Protein AF-A0A139NDH9-F1 (afdb_monomer)

Foldseek 3Di:
DVQAPVLQAFPLVVQAVVQVPDPDAAETEGNNNDLVSQVCNVVRHPHPYYDDDPCPVVVVDHPVRSQVVCVVVVHDDDD

InterPro domains:
  IPR006062 Histidine biosynthesis protein [PF00977] (1-61)
  IPR011060 Ribulose-phosphate binding barrel [SSF51366] (1-78)
  IPR013785 Aldolase-type TIM barrel [G3DSA:3.20.20.70] (1-79)
  IPR050064 Imidazole glycerol phosphate synthase HisA/HisF [PTHR21235] (1-79)

Sequence (79 aa):
MDKDGTKSGFDLPMLEAVSQVVSVPIIASGGAGSSQHILEVFEKTAATGALAASIFHYGQVSISETKKAMQAAGLEVRI

Secondary structure (DSSP, 8-state):
-TTTT--S---HHHHHHHHTT--S--EEES---SHHHHHHHHHHS--SEEE--HHHHTTSS-HHHHHHHHHHTT-----

Nearest PDB structures (foldseek):
  4evz-assembly1_A  TM=9.402E-01  e=1.957E-08  synthetic construct
  1ox5-assembly1_A  TM=9.791E-01  e=8.888E-08  Saccharomyces cerevisiae
  4evz-assembly2_B  TM=9.390E-01  e=2.760E-08  synthetic construct
  1ox4-assembly1_A  TM=9.813E-01  e=3.285E-07  Saccharomyces cerevisiae
  1ox4-assembly2_B  TM=9.814E-01  e=3.285E-07  Saccharomyces cerevisiae

pLDDT: mean 93.25, std 6.44, range [59.06, 97.62]

Mean predicted aligned error: 3.3 Å

Radius of gyration: 12.15 Å; Cα contacts (8 Å, |Δi|>4): 121; chains: 1; bounding box: 30×22×34 Å

Solvent-accessible surface area (backbone atoms only — not comparable to full-atom values): 4714 Å² total; per-residue (Å²): 125,91,30,49,88,64,41,78,25,54,60,54,71,59,50,35,58,50,48,76,77,49,92,68,90,39,67,45,66,38,5,48,55,52,56,63,37,52,49,49,43,61,75,71,28,77,45,73,41,75,48,72,57,68,37,51,77,70,64,76,44,51,72,67,59,37,46,50,51,38,45,75,72,72,42,91,67,89,131

Organism: Streptococcus gordonii (NCBI:txid1302)

Structure (mmCIF, N/CA/C/O backbone):
data_AF-A0A139NDH9-F1
#
_entry.id   AF-A0A139NDH9-F1
#
loop_
_atom_site.group_PDB
_atom_site.id
_atom_site.type_symbol
_atom_site.label_atom_id
_atom_site.label_alt_id
_atom_site.label_comp_id
_atom_site.label_asym_id
_atom_site.label_entity_id
_atom_site.label_seq_id
_atom_site.pdbx_PDB_ins_code
_atom_site.Cartn_x
_atom_site.Cartn_y
_atom_site.Cartn_z
_atom_site.occupancy
_atom_site.B_iso_or_equiv
_atom_site.auth_seq_id
_atom_site.auth_comp_id
_atom_site.auth_asym_id
_atom_site.auth_atom_id
_atom_site.pdbx_PDB_model_num
ATOM 1 N N . MET A 1 1 ? 14.772 0.940 -3.201 1.00 59.06 1 MET A N 1
ATOM 2 C CA . MET A 1 1 ? 14.873 0.876 -1.712 1.00 59.06 1 MET A CA 1
ATOM 3 C C . MET A 1 1 ? 14.648 2.261 -1.090 1.00 59.06 1 MET A C 1
ATOM 5 O O . MET A 1 1 ? 14.656 2.417 0.121 1.00 59.06 1 MET A O 1
ATOM 9 N N . ASP A 1 2 ? 14.366 3.258 -1.927 1.00 72.06 2 ASP A N 1
ATOM 10 C CA . ASP A 1 2 ? 14.431 4.695 -1.647 1.00 7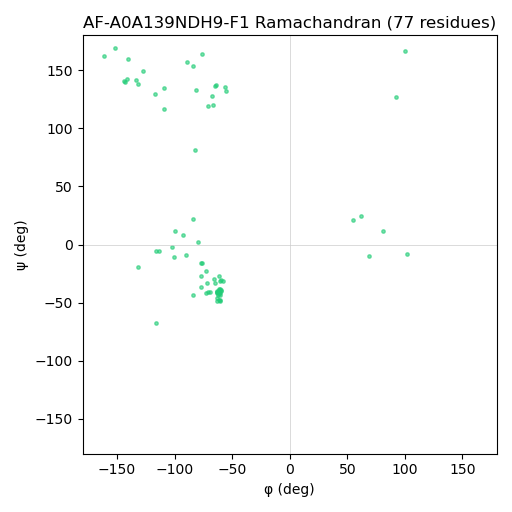2.06 2 ASP A CA 1
ATOM 11 C C . ASP A 1 2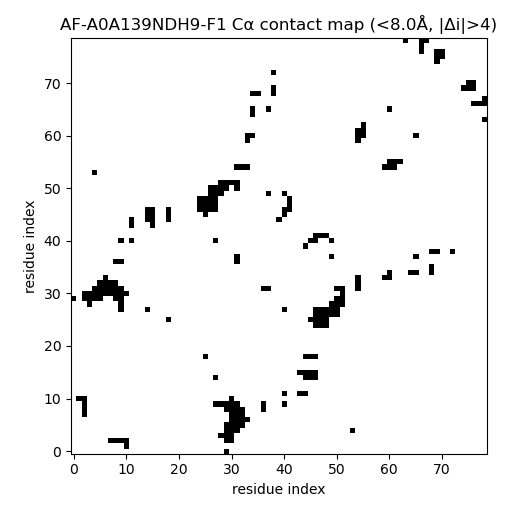 ? 13.260 5.215 -0.807 1.00 72.06 2 ASP A C 1
ATOM 13 O O . ASP A 1 2 ? 13.316 6.303 -0.241 1.00 72.06 2 ASP A O 1
ATOM 17 N N . LYS A 1 3 ? 12.188 4.425 -0.712 1.00 76.12 3 LYS A N 1
ATOM 18 C CA . LYS A 1 3 ? 10.984 4.759 0.052 1.00 76.12 3 LYS A CA 1
ATOM 19 C C . LYS A 1 3 ? 10.909 4.073 1.408 1.00 76.12 3 LYS A C 1
ATOM 21 O O . LYS A 1 3 ? 10.057 4.454 2.214 1.00 76.12 3 LYS A O 1
ATOM 26 N N . ASP A 1 4 ? 11.771 3.098 1.692 1.00 77.81 4 ASP A N 1
ATOM 27 C CA . ASP A 1 4 ? 11.655 2.323 2.923 1.00 77.81 4 ASP A CA 1
ATOM 28 C C . ASP A 1 4 ? 11.869 3.194 4.173 1.00 77.81 4 ASP A C 1
ATOM 30 O O . ASP A 1 4 ? 12.700 4.097 4.196 1.00 77.81 4 ASP A O 1
ATOM 34 N N . GLY A 1 5 ? 11.034 2.991 5.193 1.00 73.25 5 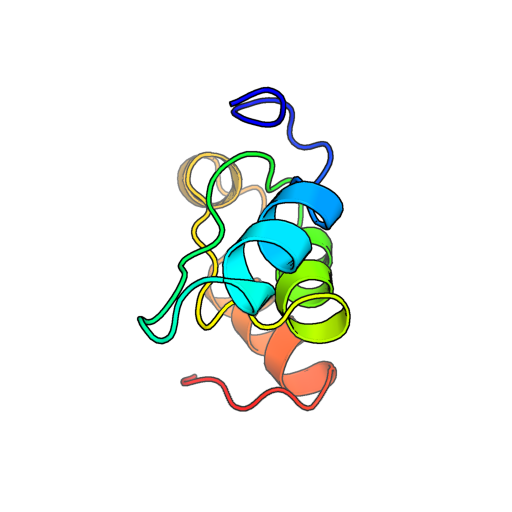GLY A N 1
ATOM 35 C CA . GLY A 1 5 ? 11.035 3.799 6.419 1.00 73.25 5 GLY A CA 1
ATOM 36 C C . GLY A 1 5 ? 10.565 5.261 6.290 1.00 73.25 5 GLY A C 1
ATOM 37 O O . GLY A 1 5 ? 10.318 5.893 7.314 1.00 73.25 5 GLY A O 1
ATOM 38 N N . THR A 1 6 ? 10.364 5.798 5.079 1.00 84.19 6 THR A N 1
ATOM 39 C CA . THR A 1 6 ? 10.040 7.230 4.875 1.00 84.19 6 THR A CA 1
ATOM 40 C C . THR A 1 6 ? 8.622 7.626 5.284 1.00 84.19 6 THR A C 1
ATOM 42 O O . THR A 1 6 ? 8.355 8.804 5.507 1.00 84.19 6 THR A O 1
ATOM 45 N N . LYS A 1 7 ? 7.691 6.662 5.331 1.00 82.88 7 LYS A N 1
ATOM 46 C CA . LYS A 1 7 ? 6.242 6.890 5.506 1.00 82.88 7 LYS A CA 1
ATOM 47 C C . LYS A 1 7 ? 5.629 7.852 4.472 1.00 82.88 7 LYS A C 1
ATOM 49 O O . LYS A 1 7 ? 4.558 8.399 4.715 1.00 82.88 7 LYS A O 1
ATOM 54 N N . SER A 1 8 ? 6.280 8.044 3.321 1.00 90.06 8 SER A N 1
ATOM 55 C CA . SER A 1 8 ? 5.877 8.996 2.270 1.00 90.06 8 SER A CA 1
ATOM 56 C C . SER A 1 8 ? 5.128 8.361 1.089 1.00 90.06 8 SER A C 1
ATOM 58 O O . SER A 1 8 ? 4.967 8.996 0.050 1.00 90.06 8 SER A O 1
ATOM 60 N N . GLY A 1 9 ? 4.705 7.104 1.233 1.00 90.94 9 GLY A N 1
ATOM 61 C CA . GLY A 1 9 ? 4.086 6.312 0.171 1.00 90.94 9 GLY A CA 1
ATOM 62 C C . GLY A 1 9 ? 5.064 5.338 -0.482 1.00 90.94 9 GLY A C 1
ATOM 63 O O . GLY A 1 9 ? 6.276 5.407 -0.268 1.00 90.94 9 GLY A O 1
ATOM 64 N N . PHE A 1 10 ? 4.516 4.399 -1.250 1.00 95.19 10 PHE A N 1
ATOM 65 C CA . PHE A 1 10 ? 5.290 3.406 -1.995 1.00 95.19 10 PHE A CA 1
ATOM 66 C C . PHE A 1 10 ? 5.933 4.019 -3.247 1.00 95.19 10 PHE A C 1
ATOM 68 O O . PHE A 1 10 ? 5.542 5.092 -3.713 1.00 95.19 10 PHE A O 1
ATOM 75 N N . ASP A 1 11 ? 6.913 3.322 -3.817 1.00 95.56 11 ASP A N 1
ATOM 76 C CA . ASP A 1 11 ? 7.487 3.676 -5.116 1.00 95.56 11 ASP A CA 1
ATOM 77 C C . ASP A 1 11 ? 6.611 3.124 -6.253 1.00 95.56 11 ASP A C 1
ATOM 79 O O . ASP A 1 11 ? 6.849 2.042 -6.788 1.00 95.56 11 ASP A O 1
ATOM 83 N N . LEU A 1 12 ? 5.532 3.844 -6.570 1.00 95.56 12 LEU A N 1
ATOM 84 C CA . LEU A 1 12 ? 4.557 3.416 -7.578 1.00 95.56 12 LEU A CA 1
ATOM 85 C C . LEU A 1 12 ? 5.164 3.292 -8.989 1.00 95.56 12 LEU A C 1
ATOM 87 O O . LEU A 1 12 ? 4.888 2.284 -9.636 1.00 95.56 12 LEU A O 1
ATOM 91 N N . PRO A 1 13 ? 6.011 4.231 -9.473 1.00 95.19 13 PRO A N 1
ATOM 92 C CA . PRO A 1 13 ? 6.669 4.074 -10.771 1.00 95.19 13 PRO A CA 1
ATOM 93 C C . PRO A 1 13 ? 7.549 2.826 -10.846 1.00 95.19 13 PRO A C 1
ATOM 95 O O . PRO A 1 13 ? 7.529 2.134 -11.861 1.00 95.19 13 PRO A O 1
ATOM 98 N N . MET A 1 14 ? 8.291 2.507 -9.778 1.00 95.44 14 MET A N 1
ATOM 99 C CA . MET A 1 14 ? 9.072 1.270 -9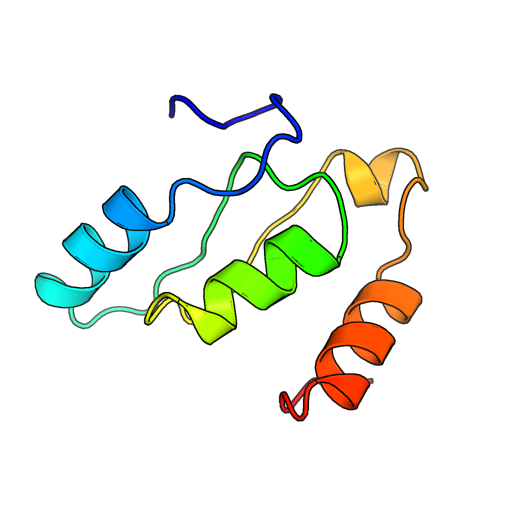.718 1.00 95.44 14 MET A CA 1
ATOM 100 C C . MET A 1 14 ? 8.162 0.036 -9.775 1.00 95.44 14 MET A C 1
ATOM 102 O O . MET A 1 14 ? 8.434 -0.883 -10.544 1.00 95.44 14 MET A O 1
ATOM 106 N N . LEU A 1 15 ? 7.097 0.000 -8.967 1.00 96.06 15 LEU A N 1
ATOM 107 C CA . LEU A 1 15 ? 6.164 -1.131 -8.923 1.00 96.06 15 LEU A CA 1
ATOM 108 C C . LEU A 1 15 ? 5.491 -1.369 -10.276 1.00 96.06 15 LEU A C 1
ATOM 110 O O . LEU A 1 15 ? 5.395 -2.516 -10.706 1.00 96.06 15 LEU A O 1
ATOM 114 N N . GLU A 1 16 ? 5.090 -0.297 -10.958 1.00 95.06 16 GLU A N 1
ATOM 115 C CA . GLU A 1 16 ? 4.501 -0.385 -12.291 1.00 95.06 16 GLU A CA 1
ATOM 116 C C . GLU A 1 16 ? 5.530 -0.810 -13.344 1.00 95.06 16 GLU A C 1
ATOM 118 O O . GLU A 1 16 ? 5.258 -1.674 -14.164 1.00 95.06 16 GLU A O 1
ATOM 123 N N . ALA A 1 17 ? 6.761 -0.299 -13.301 1.00 95.94 17 ALA A N 1
ATOM 124 C CA . ALA A 1 17 ? 7.801 -0.750 -14.226 1.00 95.94 17 ALA A CA 1
ATOM 125 C C . ALA A 1 17 ? 8.109 -2.253 -14.073 1.00 95.94 17 ALA A C 1
ATOM 127 O O . ALA A 1 17 ? 8.320 -2.951 -15.065 1.00 95.94 17 ALA A O 1
ATOM 128 N N . VAL A 1 18 ? 8.117 -2.762 -12.835 1.00 95.12 18 VAL A N 1
ATOM 129 C CA . VAL A 1 18 ? 8.345 -4.188 -12.559 1.00 95.12 18 VAL A CA 1
ATOM 130 C C . VAL A 1 18 ? 7.152 -5.038 -12.999 1.00 95.12 18 VAL A C 1
ATOM 132 O O . VAL A 1 18 ? 7.363 -6.100 -13.583 1.00 95.12 18 VAL A O 1
ATOM 135 N N . SER A 1 19 ? 5.915 -4.584 -12.773 1.00 93.38 19 SER A N 1
ATOM 136 C CA . SER A 1 19 ? 4.705 -5.331 -13.153 1.00 93.38 19 SER A CA 1
ATOM 137 C C . SER A 1 19 ? 4.585 -5.572 -14.659 1.00 93.38 19 SER A C 1
ATOM 139 O O . SER A 1 19 ? 4.027 -6.584 -15.072 1.00 93.38 19 SER A O 1
ATOM 141 N N . GLN A 1 20 ? 5.177 -4.701 -15.478 1.00 94.56 20 GLN A N 1
ATOM 142 C CA . GLN A 1 20 ? 5.178 -4.832 -16.936 1.00 94.56 20 GLN A CA 1
ATOM 143 C C . GLN A 1 20 ? 6.174 -5.879 -17.466 1.00 94.56 20 GLN A C 1
ATOM 145 O O . GLN A 1 20 ? 6.075 -6.285 -18.623 1.00 94.56 20 GLN A O 1
ATOM 150 N N . VAL A 1 21 ? 7.147 -6.319 -16.657 1.00 96.94 21 VAL A N 1
ATOM 151 C CA . VAL A 1 21 ? 8.231 -7.217 -17.109 1.00 96.94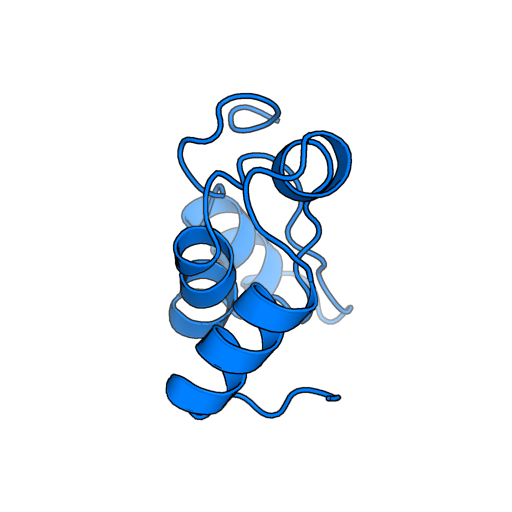 21 VAL A CA 1
ATOM 152 C C . VAL A 1 21 ? 8.230 -8.586 -16.433 1.00 96.94 21 VAL A C 1
ATOM 154 O O . VAL A 1 21 ? 9.010 -9.456 -16.822 1.00 96.94 21 VAL A O 1
ATOM 157 N N . VAL A 1 22 ? 7.361 -8.810 -15.443 1.00 96.06 22 VAL A N 1
ATOM 158 C CA . VAL A 1 22 ? 7.226 -10.103 -14.760 1.00 96.06 22 VAL A CA 1
ATOM 159 C C . VAL A 1 22 ? 5.778 -10.576 -14.747 1.00 96.06 22 VAL A C 1
ATOM 161 O O . VAL A 1 22 ? 4.848 -9.785 -14.680 1.00 96.06 22 VAL A O 1
ATOM 164 N N . SER A 1 23 ? 5.586 -11.893 -14.763 1.00 95.94 23 SER A N 1
ATOM 165 C CA . SER A 1 23 ? 4.265 -12.529 -14.655 1.00 95.94 23 SER A CA 1
ATOM 166 C C . SER A 1 23 ? 3.967 -13.092 -13.262 1.00 95.94 23 SER A C 1
ATOM 168 O O . SER A 1 23 ? 2.894 -13.648 -13.034 1.00 95.94 23 SER A O 1
ATOM 170 N N . VAL A 1 24 ? 4.920 -12.994 -12.332 1.00 97.62 24 VAL A N 1
ATOM 171 C CA . VAL A 1 24 ? 4.758 -13.485 -10.959 1.00 97.62 24 VAL A CA 1
ATOM 172 C C . VAL A 1 24 ? 4.050 -12.446 -10.080 1.00 97.62 24 VAL A C 1
ATOM 174 O O . VAL A 1 24 ? 4.178 -11.250 -10.341 1.00 97.62 24 VAL A O 1
ATOM 177 N N . PRO A 1 25 ? 3.344 -12.869 -9.014 1.00 97.25 25 PRO A N 1
ATOM 178 C CA . PRO A 1 25 ? 2.745 -11.947 -8.053 1.00 97.25 25 PRO A CA 1
ATOM 179 C C . PRO A 1 25 ? 3.778 -10.998 -7.431 1.00 97.25 25 PRO A C 1
ATOM 181 O O . PRO A 1 25 ? 4.855 -11.422 -7.005 1.00 97.25 25 PRO A O 1
ATOM 184 N N . ILE A 1 26 ? 3.424 -9.717 -7.339 1.00 96.88 26 ILE A N 1
ATOM 185 C CA . ILE A 1 26 ? 4.254 -8.659 -6.751 1.00 96.88 26 ILE A CA 1
ATOM 186 C C . ILE A 1 26 ? 3.640 -8.209 -5.428 1.00 96.88 26 ILE A C 1
ATOM 188 O O . ILE A 1 26 ? 2.436 -7.950 -5.348 1.00 96.88 26 ILE A O 1
ATOM 192 N N . ILE A 1 27 ? 4.481 -8.073 -4.402 1.00 97.44 27 ILE A N 1
ATOM 193 C CA . ILE A 1 27 ? 4.123 -7.462 -3.120 1.00 97.44 27 ILE A CA 1
ATOM 194 C C . ILE A 1 27 ? 4.834 -6.112 -3.020 1.00 97.44 27 ILE A C 1
ATOM 196 O O . ILE A 1 27 ? 6.063 -6.057 -2.968 1.00 97.44 27 ILE A O 1
ATOM 200 N N . ALA A 1 28 ? 4.067 -5.026 -2.961 1.00 96.38 28 ALA A N 1
ATOM 201 C CA . ALA A 1 28 ? 4.587 -3.700 -2.663 1.00 96.38 28 ALA A CA 1
ATOM 202 C C . ALA A 1 28 ? 5.072 -3.642 -1.211 1.00 96.38 28 ALA A C 1
ATOM 204 O O . ALA A 1 28 ? 4.333 -3.988 -0.292 1.00 96.38 28 ALA A O 1
ATOM 205 N N . SER A 1 29 ? 6.306 -3.192 -0.986 1.00 94.56 29 SER A N 1
ATOM 206 C CA . SER A 1 29 ? 6.896 -3.100 0.351 1.00 94.56 29 SER A CA 1
ATOM 207 C C . SER A 1 29 ? 7.778 -1.861 0.474 1.00 94.56 29 SER A C 1
ATOM 209 O O . SER A 1 29 ? 8.530 -1.538 -0.444 1.00 94.56 29 SER A O 1
ATOM 211 N N . GLY A 1 30 ? 7.706 -1.200 1.632 1.00 90.81 30 GLY A N 1
ATOM 212 C CA . GLY A 1 30 ? 8.493 -0.009 1.964 1.00 90.81 30 GLY A CA 1
ATOM 213 C C . GLY A 1 30 ? 7.784 1.309 1.629 1.00 90.81 30 GLY A C 1
ATOM 214 O O . GLY A 1 30 ? 7.349 1.535 0.504 1.00 90.81 30 GLY A O 1
ATOM 215 N N . GLY A 1 31 ? 7.681 2.199 2.623 1.00 89.06 31 GLY A N 1
ATOM 216 C CA . GLY A 1 31 ? 7.164 3.569 2.458 1.00 89.06 31 GLY A CA 1
ATOM 217 C C . GLY A 1 31 ? 5.727 3.824 2.919 1.00 89.06 31 GLY A C 1
ATOM 218 O O . GLY A 1 31 ? 5.321 4.982 3.026 1.00 89.06 31 GLY A O 1
ATOM 219 N N . ALA A 1 32 ? 4.969 2.788 3.286 1.00 93.25 32 ALA A N 1
ATOM 220 C CA . ALA A 1 32 ? 3.628 2.949 3.848 1.00 93.25 32 ALA A CA 1
ATOM 221 C C . ALA A 1 32 ? 3.624 3.863 5.091 1.00 93.25 32 ALA A C 1
ATOM 223 O O . ALA A 1 32 ? 4.426 3.697 6.012 1.00 93.25 32 ALA A O 1
ATOM 224 N N . GLY A 1 33 ? 2.700 4.822 5.107 1.00 92.50 33 GLY A N 1
ATOM 225 C CA . GLY A 1 33 ? 2.535 5.826 6.169 1.00 92.50 33 GLY A CA 1
ATOM 226 C C . GLY A 1 33 ? 1.086 5.974 6.637 1.00 92.50 33 GLY A C 1
ATOM 227 O O . GLY A 1 33 ? 0.840 6.434 7.746 1.00 92.50 33 GLY A O 1
ATOM 228 N N . SER A 1 34 ? 0.135 5.532 5.815 1.00 94.19 34 SER A N 1
ATOM 229 C CA . SER A 1 34 ? -1.303 5.544 6.070 1.00 94.19 34 SER A CA 1
ATOM 230 C C . SER A 1 34 ? -1.974 4.395 5.306 1.00 94.19 34 SER A C 1
ATOM 232 O O . SER A 1 34 ? -1.352 3.781 4.433 1.00 94.19 34 SER A O 1
ATOM 234 N N . SER A 1 35 ? -3.251 4.126 5.595 1.00 94.44 35 SER A N 1
ATOM 235 C CA . SER A 1 35 ? -4.077 3.224 4.780 1.00 94.44 35 SER A CA 1
ATOM 236 C C . SER A 1 35 ? -4.220 3.723 3.340 1.00 94.44 35 SER A C 1
ATOM 238 O O . SER A 1 35 ? -4.258 2.907 2.425 1.00 94.44 35 SER A O 1
ATOM 240 N N . GLN A 1 36 ? -4.212 5.042 3.117 1.00 95.88 36 GLN A N 1
ATOM 241 C CA . GLN A 1 36 ? -4.295 5.620 1.776 1.00 95.88 36 GLN A CA 1
ATOM 242 C C . GLN A 1 36 ? -3.112 5.197 0.902 1.00 95.88 36 GLN A C 1
ATOM 244 O O . GLN A 1 36 ? -3.322 4.807 -0.239 1.00 95.88 36 GLN A O 1
ATOM 249 N N . HIS A 1 37 ? -1.887 5.180 1.442 1.00 96.06 37 HIS A N 1
ATOM 250 C CA . HIS A 1 37 ? -0.722 4.703 0.686 1.00 96.06 37 HIS A CA 1
ATOM 251 C C . HIS A 1 37 ? -0.888 3.244 0.234 1.00 96.06 37 HIS A C 1
ATOM 253 O O . HIS A 1 37 ? -0.364 2.870 -0.807 1.00 96.06 37 HIS A O 1
ATOM 259 N N . ILE A 1 38 ? -1.610 2.416 0.998 1.00 96.06 38 ILE A N 1
ATOM 260 C CA . ILE A 1 38 ? -1.918 1.031 0.612 1.00 96.06 38 ILE A CA 1
ATOM 261 C C . ILE A 1 38 ? -2.958 1.000 -0.515 1.00 96.06 38 ILE A C 1
ATOM 263 O O . ILE A 1 38 ? -2.794 0.228 -1.453 1.00 96.06 38 ILE A O 1
ATOM 267 N N . LEU A 1 39 ? -3.992 1.845 -0.464 1.00 96.75 39 LEU A N 1
ATOM 268 C CA . LEU A 1 39 ? -4.980 1.954 -1.546 1.00 96.75 39 LEU A CA 1
ATOM 269 C C . LEU A 1 39 ? -4.331 2.382 -2.864 1.00 96.75 39 LEU A C 1
ATOM 271 O O . LEU A 1 39 ? -4.587 1.771 -3.896 1.00 96.75 39 LEU A O 1
ATOM 275 N N . GLU A 1 40 ? -3.422 3.358 -2.816 1.00 96.56 40 GLU A N 1
ATOM 276 C CA . GLU A 1 40 ? -2.722 3.851 -4.005 1.00 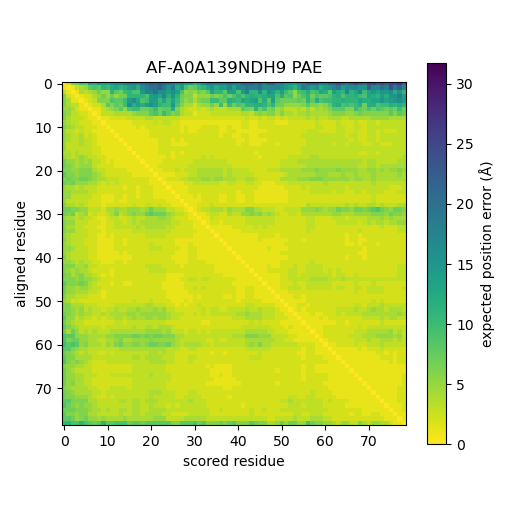96.56 40 GLU A CA 1
ATOM 277 C C . GLU A 1 40 ? -1.947 2.760 -4.747 1.00 96.56 40 GLU A C 1
ATOM 279 O O . GLU A 1 40 ? -1.836 2.825 -5.968 1.00 96.56 40 GLU A O 1
ATOM 284 N N . VAL A 1 41 ? -1.429 1.752 -4.036 1.00 96.81 41 VAL A N 1
ATOM 285 C CA . VAL A 1 41 ? -0.770 0.599 -4.665 1.00 96.81 41 VAL A CA 1
ATOM 286 C 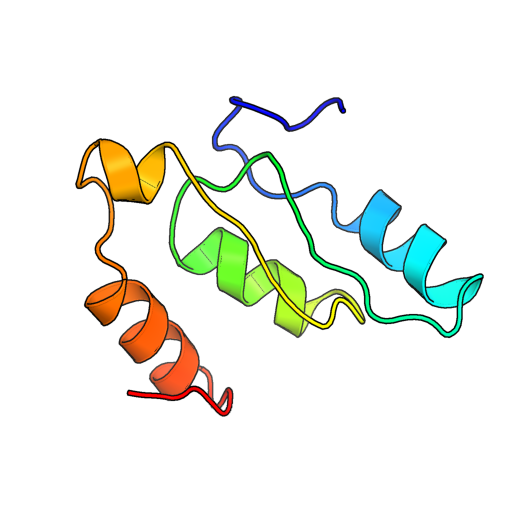C . VAL A 1 41 ? -1.743 -0.133 -5.584 1.00 96.81 41 VAL A C 1
ATOM 288 O O . VAL A 1 41 ? -1.394 -0.406 -6.729 1.00 96.81 41 VAL A O 1
ATOM 291 N N . PHE A 1 42 ? -2.952 -0.424 -5.106 1.00 95.94 42 PHE A N 1
ATOM 292 C CA . PHE A 1 42 ? -3.953 -1.181 -5.863 1.00 95.94 42 PHE A CA 1
ATOM 293 C C . PHE A 1 42 ? -4.657 -0.338 -6.932 1.00 95.94 42 PHE A C 1
ATOM 295 O O . PHE A 1 42 ? -5.105 -0.874 -7.938 1.00 95.94 42 PHE A O 1
ATOM 302 N N . GLU A 1 43 ? -4.749 0.977 -6.733 1.00 94.94 43 GLU A N 1
ATOM 303 C CA . GLU A 1 43 ? -5.334 1.896 -7.713 1.00 94.94 43 GLU A CA 1
ATOM 304 C C . GLU A 1 43 ? -4.392 2.195 -8.885 1.00 94.94 43 GLU A C 1
ATOM 306 O O . GLU A 1 43 ? -4.849 2.388 -10.011 1.00 94.94 43 GLU A O 1
ATOM 311 N N . LYS A 1 44 ? -3.083 2.295 -8.622 1.00 95.06 44 LYS A N 1
ATOM 312 C CA . LYS A 1 44 ? -2.114 2.866 -9.574 1.00 95.06 44 LYS A CA 1
ATOM 313 C C . LYS A 1 44 ? -1.108 1.855 -10.113 1.00 95.06 44 LYS A C 1
ATOM 315 O O . LYS A 1 44 ? -0.304 2.230 -10.961 1.00 95.06 44 LYS A O 1
ATOM 320 N N . THR A 1 45 ? -1.107 0.622 -9.610 1.00 96.00 45 THR A N 1
ATOM 321 C CA . THR A 1 45 ? -0.156 -0.412 -10.034 1.00 96.00 45 THR A CA 1
ATOM 322 C C . THR A 1 45 ? -0.833 -1.771 -10.142 1.00 96.00 45 THR A C 1
ATOM 324 O O . THR A 1 45 ? -1.845 -2.026 -9.493 1.00 96.00 45 THR A O 1
ATOM 327 N N . ALA A 1 46 ? -0.225 -2.687 -10.893 1.00 95.88 46 ALA A N 1
ATOM 328 C CA . ALA A 1 46 ? -0.651 -4.089 -10.937 1.00 95.88 46 ALA A CA 1
ATOM 329 C C . ALA A 1 46 ? -0.080 -4.958 -9.788 1.00 95.88 46 ALA A C 1
ATOM 331 O O . ALA A 1 46 ? 0.002 -6.183 -9.906 1.00 95.88 46 ALA A O 1
ATOM 332 N N . ALA A 1 47 ? 0.342 -4.358 -8.667 1.00 96.62 47 ALA A N 1
ATOM 333 C CA . ALA A 1 47 ? 0.794 -5.123 -7.509 1.00 96.62 47 ALA A CA 1
ATOM 334 C C . ALA A 1 47 ? -0.354 -5.945 -6.895 1.00 96.62 47 ALA A C 1
ATOM 336 O O . ALA A 1 47 ? -1.467 -5.470 -6.689 1.00 96.62 47 ALA A O 1
ATOM 337 N N . THR A 1 48 ? -0.054 -7.195 -6.549 1.00 95.94 48 THR A N 1
ATOM 338 C CA . THR A 1 48 ? -1.034 -8.169 -6.034 1.00 95.94 48 THR A CA 1
ATOM 339 C C . THR A 1 48 ? -1.173 -8.158 -4.512 1.00 95.94 48 THR A C 1
ATOM 341 O O . THR A 1 48 ? -2.052 -8.807 -3.952 1.00 95.94 48 THR A O 1
ATOM 344 N N . GLY A 1 49 ? -0.298 -7.429 -3.822 1.00 96.31 49 GLY A N 1
ATOM 345 C CA . GLY A 1 49 ? -0.334 -7.276 -2.376 1.00 96.31 49 GLY A CA 1
ATOM 346 C C . GLY A 1 49 ? 0.463 -6.062 -1.922 1.00 96.31 49 GLY A C 1
ATOM 347 O O . GLY A 1 49 ? 1.317 -5.558 -2.648 1.00 96.31 49 GLY A O 1
ATOM 348 N N . ALA A 1 50 ? 0.202 -5.620 -0.695 1.00 96.56 50 ALA A N 1
ATOM 349 C CA . ALA A 1 50 ? 0.929 -4.540 -0.043 1.00 96.56 50 ALA A CA 1
ATOM 350 C C . ALA A 1 50 ? 1.341 -4.965 1.371 1.00 96.56 50 ALA A C 1
ATOM 352 O O . ALA A 1 50 ? 0.559 -5.569 2.107 1.00 96.56 50 ALA A O 1
ATOM 353 N N . LEU A 1 51 ? 2.571 -4.632 1.748 1.00 95.62 51 LEU A N 1
ATOM 354 C C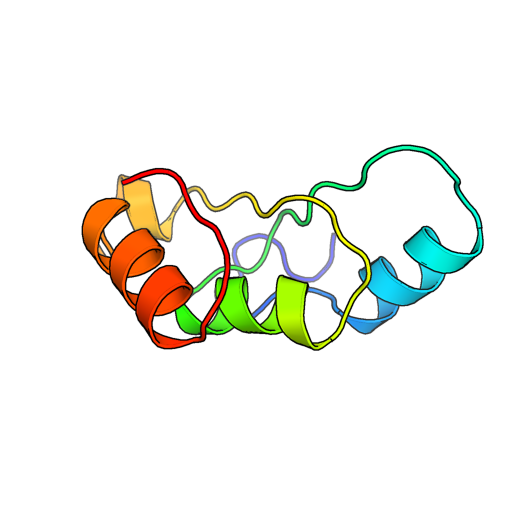A . LEU A 1 51 ? 3.164 -4.904 3.049 1.00 95.62 51 LEU A CA 1
ATOM 355 C C . LEU A 1 51 ? 3.490 -3.581 3.739 1.00 95.62 51 LEU A C 1
ATOM 357 O O . LEU A 1 51 ? 4.163 -2.711 3.186 1.00 95.62 51 LEU A O 1
ATOM 361 N N . ALA A 1 52 ? 3.045 -3.455 4.987 1.00 94.00 52 ALA A N 1
ATOM 362 C CA . ALA A 1 52 ? 3.423 -2.364 5.871 1.00 94.00 52 ALA A CA 1
ATOM 363 C C . ALA A 1 52 ? 3.798 -2.919 7.250 1.00 94.00 52 ALA A C 1
ATOM 365 O O . ALA A 1 52 ? 3.171 -3.859 7.733 1.00 94.00 52 ALA A O 1
ATOM 366 N N . ALA A 1 53 ? 4.827 -2.344 7.877 1.00 91.62 53 ALA A N 1
ATOM 367 C CA . ALA A 1 53 ? 5.335 -2.802 9.172 1.00 91.62 53 ALA A CA 1
ATOM 368 C C . ALA A 1 53 ? 5.156 -1.737 10.261 1.00 91.62 53 ALA A C 1
ATOM 370 O O . ALA A 1 53 ? 4.344 -1.903 11.169 1.00 91.62 53 ALA A O 1
ATOM 371 N N . SER A 1 54 ? 5.874 -0.615 10.156 1.00 89.12 54 SER A N 1
ATOM 372 C CA . SER A 1 54 ? 5.944 0.403 11.214 1.00 89.12 54 SER A CA 1
ATOM 373 C C . SER A 1 54 ? 4.582 1.007 11.577 1.00 89.12 54 SER A C 1
ATOM 375 O O . SER A 1 54 ? 4.302 1.195 12.758 1.00 89.12 54 SER A O 1
ATOM 377 N N . ILE A 1 55 ? 3.703 1.254 10.600 1.00 92.19 55 ILE A N 1
ATOM 378 C CA . ILE A 1 55 ? 2.374 1.835 10.859 1.00 92.19 55 ILE A CA 1
ATOM 379 C C . ILE A 1 55 ? 1.475 0.916 11.698 1.00 92.19 55 ILE A C 1
ATOM 381 O O . ILE A 1 55 ? 0.710 1.411 12.521 1.00 92.19 55 ILE A O 1
ATOM 385 N N . PHE A 1 56 ? 1.610 -0.406 11.536 1.00 95.00 56 PHE A N 1
ATOM 386 C CA . PHE A 1 56 ? 0.865 -1.393 12.318 1.00 95.00 56 PHE A CA 1
ATOM 387 C C . PHE A 1 56 ? 1.548 -1.660 13.657 1.00 95.00 56 PHE A C 1
ATOM 389 O O . PHE A 1 56 ? 0.884 -1.693 14.688 1.00 95.00 56 PHE A O 1
ATOM 396 N N . HIS A 1 57 ? 2.876 -1.798 13.659 1.00 94.06 57 HIS A N 1
ATOM 397 C CA . HIS A 1 57 ? 3.648 -2.078 14.867 1.00 94.06 57 HIS A CA 1
ATOM 398 C C . HIS A 1 57 ? 3.507 -0.973 15.923 1.00 94.06 57 HIS A C 1
ATOM 400 O O . HIS A 1 57 ? 3.388 -1.266 17.108 1.00 94.06 57 HIS A O 1
ATOM 406 N N . TYR A 1 58 ? 3.464 0.292 15.494 1.00 92.69 58 TYR A N 1
ATOM 407 C CA . TYR A 1 58 ? 3.298 1.440 16.388 1.00 92.69 58 TYR A CA 1
ATOM 408 C C . TYR A 1 58 ? 1.837 1.875 16.577 1.00 92.69 58 TYR A C 1
ATOM 410 O O . TYR A 1 58 ? 1.597 2.935 17.149 1.00 92.69 58 TYR A O 1
ATOM 418 N N . GLY A 1 59 ? 0.862 1.102 16.082 1.00 92.12 59 GLY A N 1
ATOM 419 C CA . GLY A 1 59 ? -0.565 1.399 16.253 1.00 92.12 59 GLY A CA 1
ATOM 420 C C . GLY A 1 59 ? -1.024 2.719 15.624 1.00 92.12 59 GLY A C 1
ATOM 421 O O . GLY A 1 59 ? -2.007 3.296 16.075 1.00 92.12 59 GLY A O 1
ATOM 422 N N . GLN A 1 60 ? -0.317 3.217 14.605 1.00 92.06 60 GLN A N 1
ATOM 423 C CA . GLN A 1 60 ? -0.685 4.454 13.903 1.00 92.06 60 GLN A CA 1
ATOM 424 C C . GLN A 1 60 ? -1.922 4.252 13.025 1.00 92.06 60 GLN A C 1
ATOM 426 O O . GLN A 1 60 ? -2.715 5.167 12.840 1.00 92.06 60 GLN A O 1
ATOM 431 N N . VAL A 1 61 ? -2.057 3.042 12.482 1.00 92.19 61 VAL A N 1
ATOM 432 C CA . VAL A 1 61 ? -3.234 2.548 11.769 1.00 92.19 61 VAL A CA 1
ATOM 433 C C . VAL A 1 61 ? -3.411 1.089 12.178 1.00 92.19 61 VAL A C 1
ATOM 435 O O . VAL A 1 61 ? -2.425 0.370 12.332 1.00 92.19 61 VAL A O 1
ATOM 438 N N . SER A 1 62 ? -4.642 0.617 12.351 1.00 95.25 62 SER A N 1
ATOM 439 C CA . SER A 1 62 ? -4.915 -0.805 12.562 1.00 95.25 62 SER A CA 1
ATOM 440 C C . SER A 1 62 ? -5.137 -1.555 11.244 1.00 95.25 62 SER A C 1
ATOM 442 O O . SER A 1 62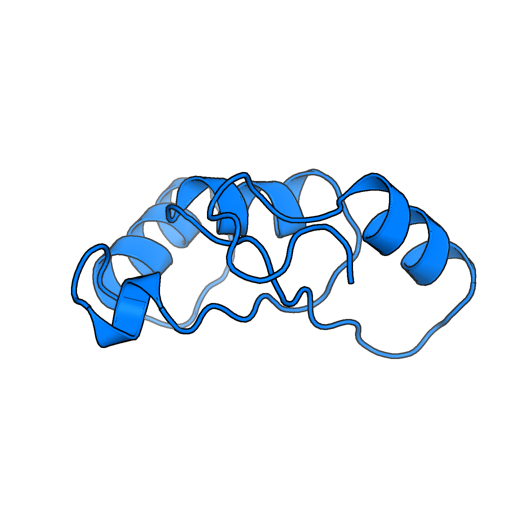 ? -5.549 -1.002 10.219 1.00 95.25 62 SER A O 1
ATOM 444 N N . ILE A 1 63 ? -4.929 -2.874 11.278 1.00 96.06 63 ILE A N 1
ATOM 445 C CA . ILE A 1 63 ? -5.258 -3.752 10.146 1.00 96.06 63 ILE A CA 1
ATOM 446 C C . ILE A 1 63 ? -6.764 -3.672 9.833 1.00 96.06 63 ILE A C 1
ATOM 448 O O . ILE A 1 63 ? -7.146 -3.648 8.666 1.00 96.06 63 ILE A O 1
ATOM 452 N N . SER A 1 64 ? -7.619 -3.581 10.859 1.00 96.75 64 SER A N 1
ATOM 453 C CA . SER A 1 64 ? -9.077 -3.469 10.694 1.00 96.75 64 SER A CA 1
ATOM 454 C C . SER A 1 64 ? -9.478 -2.178 9.974 1.00 96.75 64 SER A C 1
ATOM 456 O O . SER A 1 64 ? -10.257 -2.226 9.026 1.00 96.75 64 SER A O 1
ATOM 458 N N . GLU A 1 65 ? -8.909 -1.033 10.360 1.00 95.38 65 GLU A N 1
ATOM 459 C CA . GLU A 1 65 ? -9.150 0.251 9.682 1.00 95.38 65 GLU A CA 1
ATOM 460 C C . GLU A 1 65 ? -8.666 0.230 8.234 1.00 95.38 65 GLU A C 1
ATOM 462 O O . GLU A 1 65 ? -9.375 0.694 7.346 1.00 95.38 65 GLU A O 1
ATOM 467 N N . THR A 1 66 ? -7.499 -0.368 7.978 1.00 96.44 66 THR A N 1
ATOM 468 C CA . THR A 1 66 ? -6.970 -0.510 6.614 1.00 96.44 66 THR A CA 1
ATOM 469 C C . THR A 1 66 ? -7.906 -1.348 5.747 1.00 96.44 66 THR A C 1
ATOM 471 O O . THR A 1 66 ? -8.278 -0.923 4.658 1.00 96.44 66 THR A O 1
ATOM 474 N N . LYS A 1 67 ? -8.359 -2.504 6.245 1.00 97.12 67 LYS A N 1
ATOM 475 C CA . LYS A 1 67 ? -9.313 -3.363 5.531 1.00 97.12 67 LYS A CA 1
ATOM 476 C C . LYS A 1 67 ? -10.660 -2.675 5.302 1.00 97.12 67 LYS A C 1
ATOM 478 O O . LYS A 1 67 ? -11.226 -2.802 4.224 1.00 97.12 67 LYS A O 1
ATOM 483 N N . LYS A 1 68 ? -11.168 -1.914 6.276 1.00 97.25 68 LYS A N 1
ATOM 484 C CA . LYS A 1 68 ? -12.391 -1.112 6.100 1.00 97.25 68 LYS A CA 1
ATOM 485 C C . LYS A 1 68 ? -12.217 -0.042 5.024 1.00 97.25 68 LYS A C 1
ATOM 487 O O . LYS A 1 68 ? -13.121 0.138 4.219 1.00 97.25 68 LYS A O 1
ATOM 492 N N . ALA A 1 69 ? -11.064 0.627 4.981 1.00 96.25 69 ALA A N 1
ATOM 493 C CA . ALA A 1 69 ? -10.752 1.592 3.928 1.00 96.25 69 ALA A CA 1
ATOM 494 C C . ALA A 1 69 ? -10.688 0.922 2.544 1.00 96.25 69 ALA A C 1
ATOM 496 O O . ALA A 1 69 ? -11.257 1.445 1.593 1.00 96.25 69 ALA A O 1
ATOM 497 N N . MET A 1 70 ? -10.080 -0.266 2.446 1.00 97.00 70 MET A N 1
ATOM 498 C CA . MET A 1 70 ? -10.064 -1.069 1.213 1.00 97.00 70 MET A CA 1
ATOM 499 C C . MET A 1 70 ? -11.476 -1.451 0.763 1.00 97.00 70 MET A C 1
ATOM 501 O O . MET A 1 70 ? -11.834 -1.216 -0.387 1.00 97.00 70 MET A O 1
ATOM 505 N N . GLN A 1 71 ? -12.306 -1.957 1.678 1.00 97.56 71 GLN A N 1
ATOM 506 C CA . GLN A 1 71 ? -13.697 -2.293 1.379 1.00 97.56 71 GLN A CA 1
ATOM 507 C C . GLN A 1 71 ? -14.500 -1.060 0.934 1.00 97.56 71 GLN A C 1
ATOM 509 O O . GLN A 1 71 ? -15.272 -1.142 -0.017 1.00 97.56 71 GLN A O 1
ATOM 514 N N . ALA A 1 72 ? -14.305 0.089 1.588 1.00 96.81 72 ALA A N 1
ATOM 515 C CA . ALA A 1 72 ? -14.966 1.344 1.228 1.00 96.81 72 ALA A CA 1
ATOM 516 C C . ALA A 1 72 ? -14.530 1.876 -0.150 1.00 96.81 72 ALA A C 1
ATOM 518 O O . ALA A 1 72 ? -15.328 2.510 -0.834 1.00 96.81 72 ALA A O 1
ATOM 519 N N . ALA A 1 73 ? -13.297 1.583 -0.572 1.00 96.00 73 ALA A N 1
ATOM 520 C CA . ALA A 1 73 ? -12.785 1.869 -1.913 1.00 96.00 73 ALA A CA 1
ATOM 521 C C . ALA A 1 73 ? -13.233 0.840 -2.975 1.00 96.00 73 ALA A C 1
ATOM 523 O O . ALA A 1 73 ? -12.832 0.937 -4.131 1.00 96.00 73 ALA A O 1
ATOM 524 N N . GLY A 1 74 ? -14.057 -0.149 -2.605 1.00 96.31 74 GLY A N 1
ATOM 525 C CA . GLY A 1 74 ? -14.550 -1.184 -3.518 1.00 96.31 74 GLY A CA 1
ATOM 526 C C . GLY A 1 74 ? -13.565 -2.327 -3.779 1.00 96.31 74 GLY A C 1
ATOM 527 O O . GLY A 1 74 ? -13.806 -3.132 -4.675 1.00 96.31 74 GLY A O 1
ATOM 528 N N . LEU A 1 75 ? -12.475 -2.424 -3.011 1.00 95.50 75 LEU A N 1
ATOM 529 C CA . LEU A 1 75 ? -11.522 -3.528 -3.116 1.00 95.50 75 LEU A CA 1
ATOM 530 C C . LEU A 1 75 ? -12.035 -4.753 -2.355 1.00 95.50 75 LEU A C 1
ATOM 532 O O . LEU A 1 75 ? -12.419 -4.666 -1.183 1.00 95.50 75 LEU A O 1
ATOM 536 N N . GLU A 1 76 ? -11.976 -5.918 -2.998 1.00 95.62 76 GLU A N 1
ATOM 537 C CA . GLU A 1 76 ? -12.229 -7.185 -2.320 1.00 95.62 76 GLU A CA 1
ATOM 538 C C . GLU A 1 76 ? -11.132 -7.457 -1.291 1.00 95.62 76 GLU A C 1
ATOM 540 O O . GLU A 1 76 ? -9.944 -7.564 -1.599 1.00 95.62 76 GLU A O 1
ATOM 545 N N . VAL A 1 77 ? -11.538 -7.573 -0.032 1.00 96.81 77 VAL A N 1
ATOM 546 C CA . VAL A 1 77 ? -10.629 -7.809 1.082 1.00 96.81 77 VAL A CA 1
ATOM 547 C C . VAL A 1 77 ? -11.295 -8.719 2.099 1.00 96.81 77 VAL A C 1
ATOM 549 O O . VAL A 1 77 ? -12.483 -8.604 2.400 1.00 96.81 77 VAL A O 1
ATOM 552 N N . ARG A 1 78 ? -10.516 -9.643 2.663 1.00 96.44 78 ARG A N 1
ATOM 553 C CA . ARG A 1 78 ? -10.986 -10.493 3.755 1.00 96.44 78 ARG A CA 1
ATOM 554 C C . ARG A 1 78 ? -11.137 -9.654 5.018 1.00 96.44 78 ARG A C 1
ATOM 556 O O . ARG A 1 78 ? -10.129 -9.148 5.514 1.00 96.44 78 ARG A O 1
ATOM 563 N N . ILE A 1 79 ? -12.347 -9.572 5.566 1.00 89.75 79 ILE A N 1
ATOM 564 C CA . ILE A 1 79 ? -12.620 -8.917 6.854 1.00 89.75 79 ILE A CA 1
ATOM 565 C C . ILE A 1 79 ? -12.212 -9.843 7.996 1.00 89.75 79 ILE A C 1
ATOM 567 O O . ILE A 1 79 ? -12.743 -10.972 8.067 1.00 89.75 79 ILE A O 1
#